Protein AF-A0A9X3K1D2-F1 (afdb_monomer_lite)

Structure (mmCIF, N/CA/C/O backbone):
data_AF-A0A9X3K1D2-F1
#
_entry.id   AF-A0A9X3K1D2-F1
#
loop_
_atom_site.group_PDB
_atom_site.id
_atom_site.type_symbol
_atom_site.label_atom_id
_atom_site.label_alt_id
_atom_site.label_comp_id
_atom_site.label_asym_id
_atom_site.label_entity_id
_atom_site.label_seq_id
_atom_site.pdbx_PDB_ins_code
_atom_site.Cartn_x
_atom_site.Cartn_y
_atom_site.Cartn_z
_atom_site.occupancy
_atom_site.B_iso_or_equiv
_atom_site.auth_seq_id
_atom_site.auth_comp_id
_atom_site.auth_asym_id
_atom_site.auth_atom_id
_atom_site.pdbx_PDB_model_num
ATOM 1 N N . MET A 1 1 ? 1.975 -2.368 5.749 1.00 83.38 1 MET A N 1
ATOM 2 C CA . MET A 1 1 ? 2.565 -3.572 5.139 1.00 83.38 1 MET A CA 1
ATOM 3 C C . MET A 1 1 ? 2.558 -3.397 3.623 1.00 83.38 1 MET A C 1
ATOM 5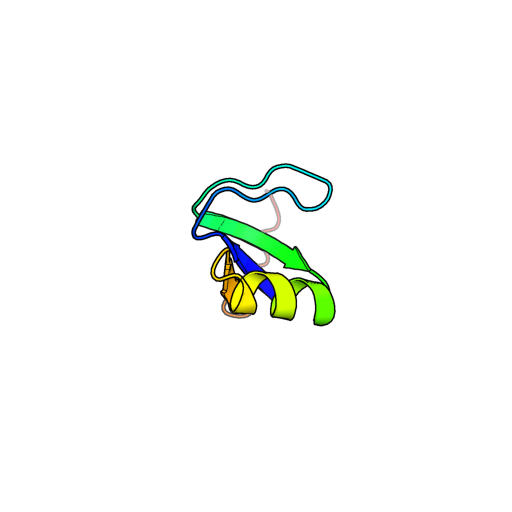 O O . MET A 1 1 ? 2.662 -2.260 3.175 1.00 83.38 1 MET A O 1
ATOM 9 N N . THR A 1 2 ? 2.489 -4.460 2.821 1.00 90.38 2 THR A N 1
ATOM 10 C CA . THR A 1 2 ? 2.395 -4.333 1.361 1.00 90.38 2 THR A CA 1
ATOM 11 C C . THR A 1 2 ? 0.939 -4.468 0.928 1.00 90.38 2 THR A C 1
ATOM 13 O O . THR A 1 2 ? 0.252 -5.394 1.349 1.00 90.38 2 THR A O 1
ATOM 16 N N . VAL A 1 3 ? 0.470 -3.554 0.084 1.00 92.12 3 VAL A N 1
ATOM 17 C CA . VAL A 1 3 ? -0.878 -3.584 -0.494 1.00 92.12 3 VAL A CA 1
ATOM 18 C C . VAL A 1 3 ? -0.799 -3.679 -2.003 1.00 92.12 3 VAL A C 1
ATOM 20 O O . VAL A 1 3 ? 0.170 -3.226 -2.615 1.00 92.12 3 VAL A O 1
ATOM 23 N N . LYS A 1 4 ? -1.839 -4.255 -2.597 1.00 94.19 4 LYS A N 1
ATOM 24 C CA . LYS A 1 4 ? -2.057 -4.248 -4.038 1.00 94.19 4 LYS A CA 1
ATOM 25 C C . LYS A 1 4 ? -3.238 -3.342 -4.351 1.00 94.19 4 LYS A C 1
ATOM 27 O O . LYS A 1 4 ? -4.332 -3.568 -3.833 1.00 94.19 4 LYS A O 1
ATOM 32 N N . PHE A 1 5 ? -3.021 -2.337 -5.187 1.00 94.75 5 PHE A N 1
ATOM 33 C CA . PHE A 1 5 ? -4.075 -1.426 -5.616 1.00 94.75 5 PHE A CA 1
ATOM 34 C C . PHE A 1 5 ? -5.056 -2.144 -6.541 1.00 94.75 5 PHE A C 1
ATOM 36 O O . PHE A 1 5 ? -4.654 -2.833 -7.480 1.00 94.75 5 PHE A O 1
ATOM 43 N N . ILE A 1 6 ? -6.350 -2.000 -6.261 1.00 95.12 6 ILE A N 1
ATOM 44 C CA . ILE A 1 6 ? -7.431 -2.531 -7.104 1.00 95.12 6 ILE A CA 1
ATOM 45 C C . ILE A 1 6 ? -8.070 -1.442 -7.968 1.00 95.12 6 ILE A C 1
ATOM 47 O O . ILE A 1 6 ? -8.719 -1.753 -8.961 1.00 95.12 6 ILE A O 1
ATOM 51 N N . GLU A 1 7 ? -7.820 -0.176 -7.634 1.00 94.38 7 GLU A N 1
ATOM 52 C CA . GLU A 1 7 ? -8.208 1.006 -8.400 1.00 94.38 7 GLU A CA 1
ATOM 53 C C . GLU A 1 7 ? -7.051 2.023 -8.390 1.00 94.38 7 GLU A C 1
ATOM 55 O O . GLU A 1 7 ? -6.216 1.980 -7.480 1.00 94.38 7 GLU A O 1
ATOM 60 N N . PRO A 1 8 ? -6.960 2.941 -9.373 1.00 94.31 8 PRO A N 1
ATOM 61 C CA . PRO A 1 8 ? -5.925 3.966 -9.372 1.00 94.31 8 PRO A CA 1
ATOM 62 C C . PRO A 1 8 ? -6.062 4.879 -8.149 1.00 94.31 8 PRO A C 1
ATOM 64 O O . PRO A 1 8 ? -7.134 5.427 -7.892 1.00 94.31 8 PRO A O 1
ATOM 67 N N . ALA A 1 9 ? -4.968 5.082 -7.422 1.00 92.62 9 ALA A N 1
ATOM 68 C CA . ALA A 1 9 ? -4.946 5.855 -6.184 1.00 92.62 9 ALA A CA 1
ATOM 69 C C . ALA A 1 9 ? -3.806 6.870 -6.188 1.00 92.62 9 ALA A C 1
ATOM 71 O O . ALA A 1 9 ? -2.758 6.631 -6.784 1.00 92.62 9 ALA A O 1
ATOM 72 N N . GLN A 1 10 ? -3.970 7.983 -5.473 1.00 92.81 10 GLN A N 1
ATOM 73 C CA . GLN A 1 10 ? -2.887 8.939 -5.257 1.00 92.81 10 GLN A CA 1
ATOM 74 C C . GLN A 1 10 ? -2.541 9.020 -3.770 1.00 92.81 10 GLN A C 1
ATOM 76 O O . GLN A 1 10 ? -3.335 9.500 -2.965 1.00 92.81 10 GLN A O 1
ATOM 81 N N . VAL A 1 11 ? -1.339 8.567 -3.414 1.00 87.50 11 VAL A N 1
ATOM 82 C CA . VAL A 1 11 ? -0.815 8.583 -2.039 1.00 87.50 11 VAL A CA 1
ATOM 83 C C . VAL A 1 11 ? 0.590 9.175 -2.078 1.00 87.50 11 VAL A C 1
ATOM 85 O O . VAL A 1 11 ? 1.589 8.466 -2.120 1.00 87.50 11 VAL A O 1
ATOM 88 N N . GLY A 1 12 ? 0.671 10.502 -2.203 1.00 88.75 12 GLY A N 1
ATOM 89 C CA . GLY A 1 12 ? 1.918 11.221 -2.508 1.00 88.75 12 GLY A CA 1
ATOM 90 C C . GLY A 1 12 ? 2.362 11.077 -3.971 1.00 88.75 12 GLY A C 1
ATOM 91 O O . GLY A 1 12 ? 2.707 12.071 -4.606 1.00 88.75 12 GLY A O 1
ATOM 92 N N . THR A 1 13 ? 2.267 9.871 -4.535 1.00 89.62 13 THR A N 1
ATOM 93 C CA . THR A 1 13 ? 2.440 9.568 -5.964 1.00 89.62 13 THR A CA 1
ATOM 94 C C . THR A 1 13 ? 1.209 8.855 -6.517 1.00 89.62 13 THR A C 1
ATOM 96 O O . THR A 1 13 ? 0.378 8.357 -5.757 1.00 89.62 13 THR A O 1
ATOM 99 N N . THR A 1 14 ? 1.069 8.819 -7.840 1.00 94.19 14 THR A N 1
ATOM 100 C CA . THR A 1 14 ? 0.002 8.059 -8.503 1.00 94.19 14 THR A CA 1
ATOM 101 C C . THR A 1 14 ? 0.389 6.585 -8.579 1.00 94.19 14 THR A C 1
ATOM 103 O O . THR A 1 14 ? 1.488 6.275 -9.033 1.00 94.19 14 THR A O 1
ATOM 106 N N . TYR A 1 15 ? -0.520 5.709 -8.166 1.00 94.50 15 TYR A N 1
ATOM 107 C CA . TYR A 1 15 ? -0.430 4.258 -8.285 1.00 94.50 15 TYR A CA 1
ATOM 108 C C . TYR A 1 15 ? -1.554 3.763 -9.193 1.00 94.50 15 TYR A C 1
ATOM 110 O O . TYR A 1 15 ? -2.699 4.206 -9.077 1.00 94.50 15 TYR A O 1
ATOM 118 N N . ASN A 1 16 ? -1.229 2.859 -10.107 1.00 94.56 16 ASN A N 1
ATOM 119 C CA . ASN A 1 16 ? -2.163 2.237 -11.034 1.00 94.56 16 ASN A CA 1
ATOM 120 C C . ASN A 1 16 ? -2.766 0.955 -10.450 1.00 94.56 16 ASN A C 1
ATOM 122 O O . ASN A 1 16 ? -2.305 0.410 -9.447 1.00 94.56 16 ASN A O 1
ATOM 126 N N . VAL A 1 17 ? -3.799 0.454 -11.124 1.00 94.12 17 VAL A N 1
ATOM 127 C CA . VAL A 1 17 ? -4.391 -0.853 -10.819 1.00 94.12 17 VAL A CA 1
ATOM 128 C C . VAL A 1 17 ? -3.323 -1.943 -10.916 1.00 94.12 17 VAL A C 1
ATOM 130 O O . VAL A 1 17 ? -2.456 -1.895 -11.786 1.00 94.12 17 VAL A O 1
ATOM 133 N N . ASP A 1 18 ? -3.395 -2.913 -10.009 1.00 91.44 18 ASP A N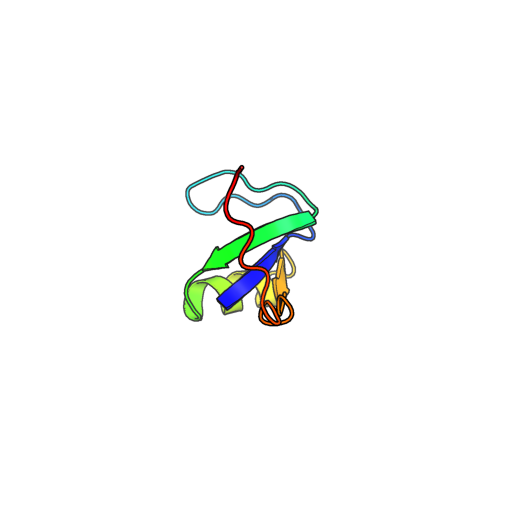 1
ATOM 134 C CA . ASP A 1 18 ? -2.453 -4.017 -9.838 1.00 91.44 18 ASP A CA 1
ATOM 135 C C . ASP A 1 18 ? -1.043 -3.624 -9.365 1.00 91.44 18 ASP A C 1
ATOM 137 O O . ASP A 1 18 ? -0.234 -4.524 -9.113 1.00 91.44 18 ASP A O 1
ATOM 141 N N . GLU A 1 19 ? -0.745 -2.335 -9.162 1.00 93.25 19 GLU A N 1
ATOM 142 C CA . GLU A 1 19 ? 0.523 -1.936 -8.552 1.00 93.25 19 GLU A CA 1
ATOM 143 C C . GLU A 1 19 ? 0.601 -2.376 -7.093 1.00 93.25 19 GLU A C 1
ATOM 145 O O . GLU A 1 19 ? -0.383 -2.388 -6.348 1.00 93.25 19 GLU A O 1
ATOM 150 N N . ILE A 1 20 ? 1.812 -2.747 -6.688 1.00 91.69 20 ILE A N 1
ATOM 151 C CA . ILE A 1 20 ? 2.115 -3.216 -5.345 1.00 91.69 20 ILE A CA 1
ATOM 152 C C . ILE A 1 20 ? 3.033 -2.193 -4.693 1.00 91.69 20 ILE A C 1
ATOM 154 O O . ILE A 1 20 ? 4.119 -1.911 -5.198 1.00 91.69 20 ILE A O 1
ATOM 158 N N . ALA A 1 21 ? 2.613 -1.666 -3.549 1.00 90.94 21 ALA A N 1
ATOM 159 C CA . ALA A 1 21 ? 3.391 -0.695 -2.796 1.00 90.94 21 ALA A CA 1
ATOM 160 C C . ALA A 1 21 ? 3.379 -1.018 -1.306 1.00 90.94 21 ALA A C 1
ATOM 162 O O . ALA A 1 21 ? 2.499 -1.712 -0.796 1.00 90.94 21 ALA A O 1
ATOM 163 N N . THR A 1 22 ? 4.397 -0.527 -0.607 1.00 91.75 22 THR A N 1
ATOM 164 C CA . THR A 1 22 ? 4.541 -0.725 0.834 1.00 91.75 22 THR A CA 1
ATOM 165 C C . THR A 1 22 ? 4.213 0.569 1.554 1.00 91.75 22 THR A C 1
ATOM 167 O O . THR A 1 22 ? 4.776 1.612 1.232 1.00 91.75 22 THR A O 1
ATOM 170 N N . PHE A 1 23 ? 3.331 0.475 2.541 1.00 90.88 23 PHE A N 1
ATOM 171 C CA . PHE A 1 23 ? 2.908 1.580 3.391 1.00 90.88 23 PHE A CA 1
ATOM 172 C C . PHE A 1 23 ? 3.003 1.192 4.867 1.00 90.88 23 PHE A C 1
ATOM 174 O O . PHE A 1 23 ? 3.157 0.017 5.219 1.00 90.88 23 PHE A O 1
ATOM 181 N N . ASP A 1 24 ? 2.903 2.182 5.743 1.00 92.62 24 ASP A N 1
ATOM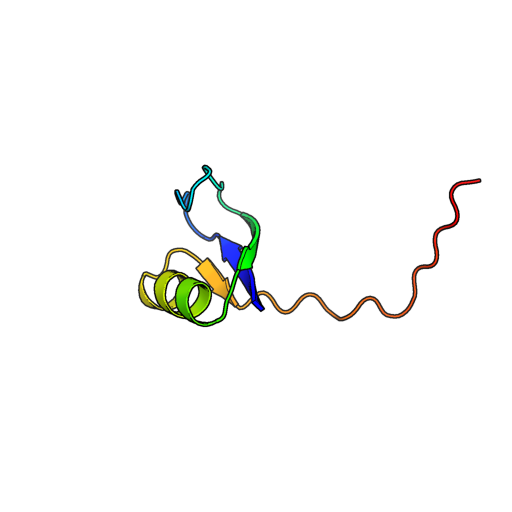 182 C CA . ASP A 1 24 ? 2.628 1.995 7.166 1.00 92.62 24 ASP A CA 1
ATOM 183 C C . ASP A 1 24 ? 1.232 1.390 7.411 1.00 92.62 24 ASP A C 1
ATOM 185 O O . ASP A 1 24 ? 0.371 1.372 6.531 1.00 92.62 24 ASP A O 1
ATOM 189 N N . GLU A 1 25 ? 1.021 0.852 8.613 1.00 91.25 25 GLU A N 1
ATOM 190 C CA . GLU A 1 25 ? -0.230 0.178 8.999 1.00 91.25 25 GLU A CA 1
ATOM 191 C C . GLU A 1 25 ? -1.444 1.121 8.982 1.00 91.25 25 GLU A C 1
ATOM 193 O O . GLU A 1 25 ? -2.549 0.696 8.654 1.00 91.25 25 GLU A O 1
ATOM 198 N N . GLU A 1 26 ? -1.252 2.409 9.288 1.00 92.94 26 GLU A N 1
ATOM 199 C CA . GLU A 1 26 ? -2.343 3.389 9.277 1.00 92.94 26 GLU A CA 1
ATOM 200 C C . GLU A 1 26 ? -2.816 3.678 7.845 1.00 92.94 26 GLU A C 1
ATOM 202 O O . GLU A 1 26 ? -4.016 3.662 7.557 1.00 92.94 26 GLU A O 1
ATOM 207 N N . THR A 1 27 ? -1.874 3.917 6.932 1.00 92.00 27 THR A N 1
ATOM 208 C CA . THR A 1 27 ? -2.165 4.172 5.518 1.00 92.00 27 THR A CA 1
ATOM 209 C C . THR A 1 27 ? -2.738 2.935 4.839 1.00 92.00 27 THR A C 1
ATOM 211 O O . THR A 1 27 ? -3.705 3.039 4.088 1.00 92.00 27 THR A O 1
ATOM 214 N N . GLU A 1 28 ? -2.202 1.753 5.140 1.00 92.19 28 GLU A N 1
ATOM 215 C CA . GLU A 1 28 ? -2.757 0.479 4.684 1.00 92.19 28 GLU A CA 1
ATOM 216 C C . GLU A 1 28 ? -4.230 0.328 5.085 1.00 92.19 28 GLU A C 1
ATOM 218 O O . GLU A 1 28 ? -5.075 0.080 4.224 1.00 92.19 28 GLU A O 1
ATOM 223 N N . ALA A 1 29 ? -4.551 0.526 6.369 1.00 93.06 29 ALA A N 1
ATOM 224 C CA . ALA A 1 29 ? -5.914 0.394 6.869 1.00 93.06 29 ALA A CA 1
ATOM 225 C C . ALA A 1 29 ? -6.873 1.349 6.146 1.00 93.06 29 ALA A C 1
ATOM 227 O O . ALA A 1 29 ? -7.949 0.930 5.727 1.00 93.06 29 ALA A O 1
ATOM 228 N N . LYS A 1 30 ? -6.455 2.600 5.912 1.00 93.75 30 LYS A N 1
ATOM 229 C CA . LYS A 1 30 ? -7.232 3.588 5.145 1.00 93.75 30 LYS A CA 1
ATOM 230 C C . LYS A 1 30 ? -7.467 3.154 3.695 1.00 93.75 30 LYS A C 1
ATOM 232 O O . LYS A 1 30 ? -8.572 3.316 3.183 1.00 93.75 30 LYS A O 1
ATOM 237 N N . LEU A 1 31 ? -6.452 2.595 3.033 1.00 92.81 31 LEU A N 1
ATOM 238 C CA . LEU A 1 31 ? -6.554 2.134 1.643 1.00 92.81 31 LEU A CA 1
ATOM 239 C C . LEU A 1 31 ? -7.458 0.903 1.497 1.00 92.81 31 LEU A C 1
ATOM 241 O O . LEU A 1 31 ? -8.221 0.815 0.532 1.00 92.81 31 LEU A O 1
ATOM 245 N N . ILE A 1 32 ? -7.394 -0.023 2.455 1.00 91.69 32 ILE A N 1
ATOM 246 C CA . ILE A 1 32 ? -8.238 -1.223 2.485 1.00 91.69 32 ILE A CA 1
ATOM 247 C C . ILE A 1 32 ? -9.679 -0.867 2.873 1.00 91.69 32 ILE A C 1
ATOM 249 O O . ILE A 1 32 ? -10.618 -1.320 2.217 1.00 91.69 32 ILE A O 1
ATOM 253 N N . GLU A 1 33 ? -9.878 -0.020 3.888 1.00 94.38 33 GLU A N 1
ATOM 254 C CA . GLU A 1 33 ? -11.204 0.461 4.308 1.00 94.38 33 GLU A CA 1
ATOM 255 C C . GLU A 1 33 ? -11.895 1.244 3.184 1.00 94.38 33 GLU A C 1
ATOM 257 O O . GLU A 1 33 ? -13.079 1.037 2.908 1.00 94.38 33 GLU A O 1
ATOM 262 N N . GLY A 1 34 ? -11.128 2.072 2.469 1.00 93.25 34 GLY A N 1
ATOM 263 C CA . GLY A 1 34 ? -11.578 2.797 1.285 1.00 93.25 34 GLY A CA 1
ATOM 264 C C . GLY A 1 34 ? -11.811 1.922 0.050 1.00 93.25 34 GLY A C 1
ATOM 265 O O . GLY A 1 34 ? -12.250 2.449 -0.967 1.00 93.25 34 GLY A O 1
ATOM 266 N N . LYS A 1 35 ? -11.537 0.609 0.120 1.00 94.12 35 LYS A N 1
ATOM 267 C CA . LYS A 1 35 ? -11.636 -0.345 -1.000 1.00 94.12 35 LYS A CA 1
ATOM 268 C C . LYS A 1 35 ? -10.815 0.064 -2.226 1.00 94.12 35 LYS A C 1
ATOM 270 O O . LYS A 1 35 ? -11.177 -0.265 -3.347 1.00 94.12 35 LYS A O 1
ATOM 275 N N . VAL A 1 36 ? -9.701 0.755 -2.004 1.00 94.12 36 VAL A N 1
ATOM 276 C CA . VAL A 1 36 ? -8.791 1.198 -3.070 1.00 94.12 36 VAL A CA 1
ATOM 277 C C . VAL A 1 36 ? -7.641 0.204 -3.253 1.00 94.12 36 VAL A C 1
ATOM 279 O O . VAL A 1 36 ? -7.101 0.043 -4.348 1.00 94.12 36 VAL A O 1
ATOM 282 N N . ALA A 1 37 ? -7.278 -0.506 -2.182 1.00 93.88 37 ALA A N 1
ATOM 283 C CA . ALA A 1 37 ? -6.259 -1.545 -2.195 1.00 93.88 37 ALA A CA 1
ATOM 284 C C . ALA A 1 37 ? -6.669 -2.752 -1.340 1.00 93.88 37 ALA A C 1
ATOM 286 O O . ALA A 1 37 ? -7.606 -2.691 -0.546 1.00 93.88 37 ALA A O 1
ATOM 287 N N . VAL A 1 38 ? -5.950 -3.859 -1.498 1.00 93.38 38 VAL A N 1
ATOM 288 C CA . VAL A 1 38 ? -6.106 -5.083 -0.701 1.00 93.38 38 VAL A CA 1
ATOM 289 C C . VAL A 1 38 ? -4.779 -5.476 -0.061 1.00 93.38 38 VAL A C 1
ATOM 291 O O . VAL A 1 38 ? -3.720 -5.199 -0.630 1.00 93.38 38 VAL A O 1
ATOM 294 N N . ASP A 1 39 ? -4.832 -6.139 1.101 1.00 90.44 39 ASP A N 1
ATOM 295 C CA . ASP A 1 39 ? -3.642 -6.721 1.738 1.00 90.44 39 ASP A CA 1
ATOM 296 C C . ASP A 1 39 ? -2.936 -7.642 0.739 1.00 90.44 39 ASP A C 1
ATOM 298 O O . ASP A 1 39 ? -3.515 -8.604 0.222 1.00 90.44 39 ASP A O 1
ATOM 302 N N . HIS A 1 40 ? -1.679 -7.325 0.442 1.00 87.19 4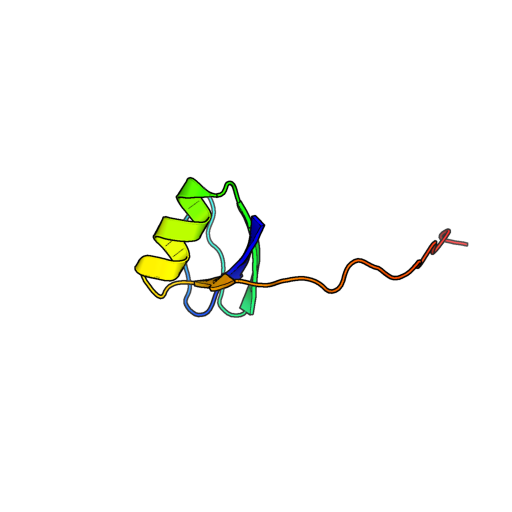0 HIS A N 1
ATOM 303 C CA . HIS A 1 40 ? -0.846 -8.117 -0.439 1.00 87.19 40 HIS A CA 1
ATOM 304 C C . HIS A 1 40 ? 0.332 -8.656 0.353 1.00 87.19 40 HIS A C 1
ATOM 306 O O . HIS A 1 40 ? 1.433 -8.104 0.371 1.00 87.19 40 HIS A O 1
ATOM 312 N N . LYS A 1 41 ? 0.106 -9.809 0.979 1.00 75.56 41 LYS A N 1
ATOM 313 C CA . LYS A 1 41 ? 1.188 -10.617 1.530 1.00 75.56 41 LYS A CA 1
ATOM 314 C C . LYS A 1 41 ? 1.990 -11.210 0.384 1.00 75.56 41 LYS A C 1
ATOM 316 O O . LYS A 1 41 ? 1.682 -12.299 -0.098 1.00 75.56 41 LYS A O 1
ATOM 321 N N . LEU A 1 42 ? 3.043 -10.499 -0.021 1.00 63.81 42 LEU A N 1
ATOM 322 C CA . LEU A 1 42 ? 4.122 -11.105 -0.788 1.00 63.81 42 LEU A CA 1
ATOM 323 C C . LEU A 1 42 ? 4.550 -12.364 -0.023 1.00 63.81 42 LEU A C 1
ATOM 325 O O . LEU A 1 42 ? 4.884 -12.260 1.167 1.00 63.81 42 LEU A O 1
ATOM 329 N N . PRO A 1 43 ? 4.520 -13.558 -0.642 1.00 55.44 43 PRO A N 1
ATOM 330 C CA . PRO A 1 43 ? 5.160 -14.704 -0.028 1.00 55.44 43 PRO A CA 1
ATOM 331 C C . PRO A 1 43 ? 6.599 -14.275 0.245 1.00 55.44 43 PRO A C 1
ATOM 333 O O . PRO A 1 43 ? 7.292 -13.838 -0.674 1.00 55.44 43 PRO A O 1
ATOM 336 N N . LYS A 1 44 ? 7.019 -14.310 1.522 1.00 53.19 44 LYS A N 1
ATOM 337 C CA . LYS A 1 44 ? 8.407 -14.014 1.902 1.00 53.19 44 LYS A CA 1
ATOM 338 C C . LYS A 1 44 ? 9.298 -14.732 0.891 1.00 53.19 44 LYS A C 1
ATOM 340 O O . LYS A 1 44 ? 9.088 -15.939 0.728 1.00 53.19 44 LYS A O 1
ATOM 345 N N . PRO A 1 45 ? 10.227 -14.042 0.206 1.00 46.66 45 PRO A N 1
ATOM 346 C CA . PRO A 1 45 ? 11.058 -14.698 -0.784 1.00 46.66 45 PRO A CA 1
ATOM 347 C C . PRO A 1 45 ? 11.749 -15.855 -0.075 1.00 46.66 45 PRO A C 1
ATOM 349 O O . PRO A 1 45 ? 12.537 -15.662 0.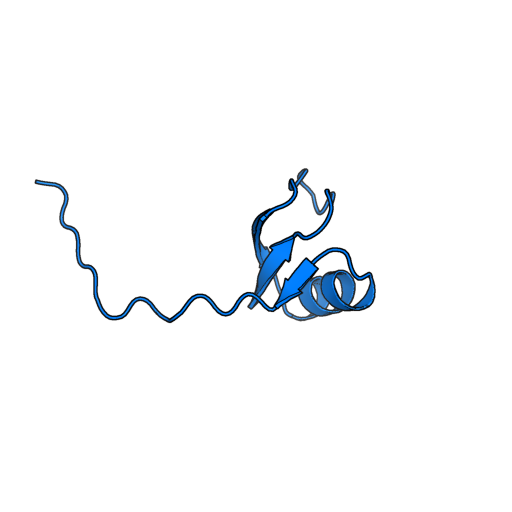856 1.00 46.66 45 PRO A O 1
ATOM 352 N N . LYS A 1 46 ? 11.392 -17.080 -0.459 1.00 52.66 46 LYS A N 1
ATOM 353 C CA . LYS A 1 46 ? 12.074 -18.276 0.008 1.00 52.66 46 LYS A CA 1
ATOM 354 C C . LYS A 1 46 ? 13.354 -18.374 -0.813 1.00 52.66 46 LYS A C 1
ATOM 356 O O . LYS A 1 46 ? 13.435 -19.185 -1.714 1.00 52.66 46 LYS A O 1
ATOM 361 N N . GLY A 1 47 ? 14.297 -17.483 -0.508 1.00 60.94 47 GLY A N 1
ATOM 362 C CA . GLY A 1 47 ? 15.657 -17.464 -1.033 1.00 60.94 47 GLY A CA 1
ATOM 363 C C . GLY A 1 47 ? 15.771 -17.446 -2.555 1.00 60.94 47 GLY A C 1
ATOM 364 O O . GLY A 1 47 ? 15.994 -18.486 -3.151 1.00 60.94 47 GLY A O 1
ATOM 365 N N . GLU A 1 48 ? 15.787 -16.262 -3.158 1.00 45.59 48 GLU A N 1
ATOM 366 C CA . GLU A 1 48 ? 16.535 -16.060 -4.402 1.00 45.59 48 GLU A CA 1
ATOM 367 C C . GLU A 1 48 ? 17.593 -14.990 -4.142 1.00 45.59 48 GLU A C 1
ATOM 369 O O . GLU A 1 48 ? 17.403 -13.791 -4.329 1.00 45.59 48 GLU A O 1
ATOM 374 N N . GLN A 1 49 ? 18.737 -15.464 -3.639 1.00 51.00 49 GLN A N 1
ATOM 375 C CA . GLN A 1 49 ? 20.015 -14.901 -4.043 1.00 51.00 49 GLN A CA 1
ATOM 376 C C . GLN A 1 49 ? 20.085 -15.054 -5.563 1.00 51.00 49 GLN A C 1
ATOM 378 O O . GLN A 1 49 ? 20.376 -16.138 -6.060 1.00 51.00 49 GLN A O 1
ATOM 383 N N . GLN A 1 50 ? 19.829 -13.982 -6.298 1.00 44.59 50 GLN A N 1
ATOM 384 C CA . GLN A 1 50 ? 20.335 -13.868 -7.654 1.00 44.59 50 GLN A CA 1
ATOM 385 C C . GLN A 1 50 ? 21.534 -12.916 -7.594 1.00 44.59 50 GLN A C 1
ATOM 387 O O . GLN A 1 50 ? 21.347 -11.699 -7.601 1.00 44.59 50 GLN A O 1
ATOM 392 N N . PRO A 1 51 ? 22.776 -13.417 -7.453 1.00 51.03 51 PRO A N 1
ATOM 393 C CA . PRO A 1 51 ? 23.921 -12.621 -7.852 1.00 51.03 51 PRO A CA 1
ATOM 394 C C . PRO A 1 51 ? 23.812 -12.439 -9.370 1.00 51.03 51 PRO A C 1
ATOM 396 O O . PRO A 1 51 ? 23.733 -13.418 -10.113 1.00 51.03 51 PRO A O 1
ATOM 399 N N . ALA A 1 52 ? 23.734 -11.191 -9.827 1.00 52.41 52 ALA A N 1
ATOM 400 C CA . ALA A 1 52 ? 23.925 -10.889 -11.238 1.00 52.41 52 ALA A CA 1
ATOM 401 C C . ALA A 1 52 ? 25.346 -11.332 -11.628 1.00 52.41 52 ALA A C 1
ATOM 403 O O . ALA A 1 52 ? 26.309 -10.991 -10.936 1.00 52.41 52 ALA A O 1
ATOM 404 N N . ALA A 1 53 ? 25.413 -12.167 -12.665 1.00 52.97 53 ALA A N 1
ATOM 405 C CA . ALA A 1 53 ? 26.626 -12.725 -13.256 1.00 52.97 53 ALA A CA 1
ATOM 406 C C . ALA A 1 53 ? 27.452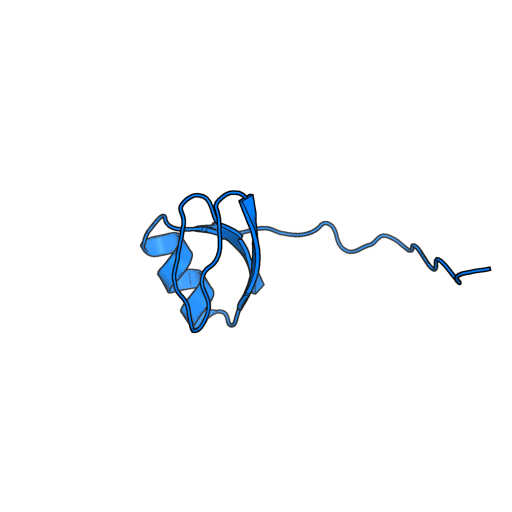 -11.676 -14.011 1.00 52.97 53 ALA A C 1
ATOM 408 O O . ALA A 1 53 ? 26.852 -10.681 -14.482 1.00 52.97 53 ALA A O 1
#

pLDDT: mean 82.95, std 16.94, range [44.59, 95.12]

Secondary structure (DSSP, 8-state):
-EEEESS-EEESEEE-TT-EEE--HHHHHHHHHTTSEEE--------------

Sequence (53 aa):
MTVKFIEPAQVGTTYNVDEIATFDEETEAKLIEGKVAVDHKLPKPKGEQQPAA

Foldseek 3Di:
DKKAFCAWDQDVHIDHHRDIDDDDPVVVVVCVVVVGIDDDPDPPPPDDPDDDD

Radius of gyration: 13.18 Å; chains: 1; bounding box: 38×30×22 Å